Protein AF-A0A0F9QT23-F1 (afdb_monomer_lite)

Sequence (119 aa):
MKKSKPLTHAQMIERLRVRYSAPEWVTLTEVQPECGYMNKPRRTDMLAISTFPSRGLRMAGFELKSSRADVLKELREPEKALAMQRFCHLWYLVIGRSDLCGLDELPANWGLIVPHGTG

Structure (mmCIF, N/CA/C/O backbone):
data_AF-A0A0F9QT23-F1
#
_entry.id   AF-A0A0F9QT23-F1
#
loop_
_atom_site.group_PDB
_atom_site.id
_atom_site.type_symbol
_atom_site.label_atom_id
_atom_site.label_alt_id
_atom_site.label_comp_id
_atom_site.label_asym_id
_atom_site.label_entity_id
_atom_site.label_seq_id
_atom_site.pdbx_PDB_ins_code
_atom_site.Cartn_x
_atom_site.Cartn_y
_atom_site.Cartn_z
_atom_site.occupancy
_atom_site.B_iso_or_equiv
_atom_site.auth_seq_id
_atom_site.auth_comp_id
_atom_site.auth_asym_id
_atom_site.auth_atom_id
_atom_site.pdbx_PDB_model_num
ATOM 1 N N . MET A 1 1 ? -10.353 -4.407 -29.805 1.00 52.81 1 MET A N 1
ATOM 2 C CA . MET A 1 1 ? -10.733 -3.266 -28.935 1.00 52.81 1 MET A CA 1
ATOM 3 C C . MET A 1 1 ? -9.475 -2.708 -28.280 1.00 52.81 1 MET A C 1
ATOM 5 O O . MET A 1 1 ? -8.644 -3.501 -27.853 1.00 52.81 1 MET A O 1
ATOM 9 N N . LYS A 1 2 ? -9.286 -1.381 -28.230 1.00 59.16 2 LYS A N 1
ATOM 10 C CA . LYS A 1 2 ? -8.157 -0.787 -27.489 1.00 59.16 2 LYS A CA 1
ATOM 11 C C . LYS A 1 2 ? -8.367 -1.046 -25.993 1.00 59.16 2 LYS A C 1
ATOM 13 O O . LYS A 1 2 ? -9.452 -0.780 -25.484 1.00 59.16 2 LYS A O 1
ATOM 18 N N . LYS A 1 3 ? -7.356 -1.586 -25.306 1.00 73.38 3 LYS A N 1
ATOM 19 C CA . LYS A 1 3 ? -7.402 -1.784 -23.849 1.00 73.38 3 LYS A CA 1
ATOM 20 C C . LYS A 1 3 ? -7.583 -0.426 -23.158 1.00 73.38 3 LYS A C 1
ATOM 22 O O . LYS A 1 3 ? -6.949 0.548 -23.568 1.00 73.38 3 LYS A O 1
ATOM 27 N N . SER A 1 4 ? -8.422 -0.361 -22.123 1.00 84.19 4 SER A N 1
ATOM 28 C CA . SER A 1 4 ? -8.590 0.851 -21.310 1.00 84.19 4 SER A CA 1
ATOM 29 C C . SER A 1 4 ? -7.264 1.246 -20.653 1.00 84.19 4 SER A C 1
ATOM 31 O O . SER A 1 4 ? -6.396 0.402 -20.417 1.00 84.19 4 SER A O 1
ATOM 33 N N . LYS A 1 5 ? -7.068 2.540 -20.387 1.00 92.25 5 LYS A N 1
ATOM 34 C CA . LYS A 1 5 ? -5.864 3.025 -19.701 1.00 92.25 5 LYS A CA 1
ATOM 35 C C . LYS A 1 5 ? -5.815 2.444 -18.275 1.00 92.25 5 LYS A C 1
ATOM 37 O O . LYS A 1 5 ? -6.865 2.412 -17.634 1.00 92.25 5 LYS A O 1
ATOM 42 N N . PRO A 1 6 ? -4.647 1.994 -17.776 1.00 95.44 6 PRO A N 1
ATOM 43 C CA . PRO A 1 6 ? -4.512 1.614 -16.375 1.00 95.44 6 PRO A CA 1
ATOM 44 C C . PRO A 1 6 ? -4.848 2.777 -15.444 1.00 95.44 6 PRO A C 1
ATOM 46 O O . PRO A 1 6 ? -4.622 3.941 -15.789 1.00 95.44 6 PRO A O 1
ATOM 49 N N . LEU A 1 7 ? -5.359 2.451 -14.261 1.00 97.12 7 LEU A N 1
ATOM 50 C CA . LEU A 1 7 ? -5.595 3.433 -13.208 1.00 97.12 7 LEU A CA 1
ATOM 51 C C . LEU A 1 7 ? -4.295 4.103 -12.771 1.00 97.12 7 LEU A C 1
ATOM 53 O O . LEU A 1 7 ? -3.235 3.474 -12.716 1.00 97.12 7 LEU A O 1
ATOM 57 N N . THR A 1 8 ? -4.400 5.377 -12.410 1.00 97.12 8 THR A N 1
ATOM 58 C CA . THR A 1 8 ? -3.320 6.097 -11.732 1.00 97.12 8 THR A CA 1
ATOM 59 C C . THR A 1 8 ? -3.217 5.668 -10.266 1.00 97.12 8 THR A C 1
ATOM 61 O O . THR A 1 8 ? -4.140 5.064 -9.718 1.00 97.12 8 THR A O 1
ATOM 64 N N . HIS A 1 9 ? -2.111 6.018 -9.598 1.00 97.31 9 HIS A N 1
ATOM 65 C CA . HIS A 1 9 ? -1.955 5.758 -8.159 1.00 97.31 9 HIS A CA 1
ATOM 66 C C . HIS A 1 9 ? -3.073 6.422 -7.349 1.00 97.31 9 HIS A C 1
ATOM 68 O O . HIS A 1 9 ? -3.687 5.764 -6.518 1.00 97.31 9 HIS A O 1
ATOM 74 N N . ALA A 1 10 ? -3.412 7.678 -7.660 1.00 97.50 10 ALA A N 1
ATOM 75 C CA . ALA A 1 10 ? -4.508 8.390 -7.003 1.00 97.50 10 ALA A CA 1
ATOM 76 C C . ALA A 1 10 ? -5.847 7.641 -7.128 1.00 97.50 10 ALA A C 1
ATOM 78 O O . ALA A 1 10 ? -6.512 7.408 -6.125 1.00 97.50 10 ALA A O 1
ATOM 79 N N . GLN A 1 11 ? -6.192 7.167 -8.331 1.00 97.81 11 GLN A N 1
ATOM 80 C CA . GLN A 1 11 ? -7.430 6.411 -8.559 1.00 97.81 11 GLN A CA 1
ATOM 81 C C . GLN A 1 11 ? -7.442 5.061 -7.830 1.00 97.81 11 GLN A C 1
ATOM 83 O O . GLN A 1 11 ? -8.486 4.629 -7.345 1.00 97.81 11 GLN A O 1
ATOM 88 N N . MET A 1 12 ? -6.298 4.373 -7.753 1.00 98.44 12 MET A N 1
ATOM 89 C CA . MET A 1 12 ? -6.185 3.136 -6.976 1.00 98.44 12 MET A CA 1
ATOM 90 C C . MET A 1 12 ? -6.354 3.406 -5.477 1.00 98.44 12 MET A C 1
ATOM 92 O O . MET A 1 12 ? -7.115 2.694 -4.829 1.00 98.44 12 MET A O 1
ATOM 96 N N . ILE A 1 13 ? -5.721 4.456 -4.941 1.00 98.44 13 ILE A N 1
ATOM 97 C CA . ILE A 1 13 ? -5.866 4.867 -3.535 1.00 98.44 13 ILE A CA 1
ATOM 98 C C . ILE A 1 13 ? -7.324 5.215 -3.213 1.00 98.44 13 ILE A C 1
ATOM 100 O O . ILE A 1 13 ? -7.843 4.768 -2.194 1.00 98.44 13 ILE A O 1
ATOM 104 N N . GLU A 1 14 ? -8.006 5.979 -4.069 1.00 98.12 14 GLU A N 1
ATOM 105 C CA . GLU A 1 14 ? -9.419 6.338 -3.881 1.00 98.12 14 GLU A CA 1
ATOM 106 C C . GLU A 1 14 ? -10.315 5.099 -3.776 1.00 98.12 14 GLU A C 1
ATOM 108 O O . GLU A 1 14 ? -11.122 4.996 -2.853 1.00 98.12 14 GLU A O 1
ATOM 113 N N . ARG A 1 15 ? -10.128 4.121 -4.666 1.00 98.25 15 ARG A N 1
ATOM 114 C CA . ARG A 1 15 ? -10.899 2.868 -4.649 1.00 98.25 15 ARG A CA 1
ATOM 115 C C . ARG A 1 15 ? -10.577 2.005 -3.433 1.00 98.25 15 ARG A C 1
ATOM 117 O O . ARG A 1 15 ? -11.483 1.518 -2.759 1.00 98.25 15 ARG A O 1
ATOM 124 N N . LEU A 1 16 ? -9.297 1.894 -3.074 1.00 98.44 16 LEU A N 1
ATOM 125 C CA . LEU A 1 16 ? -8.890 1.210 -1.847 1.00 98.44 16 LEU A CA 1
ATOM 126 C C . LEU A 1 16 ? -9.517 1.863 -0.610 1.00 98.44 16 LEU A C 1
ATOM 128 O O . LEU A 1 16 ? -9.966 1.149 0.277 1.00 98.44 16 LEU A O 1
ATOM 132 N N . ARG A 1 17 ? -9.622 3.194 -0.549 1.00 98.12 17 ARG A N 1
ATOM 133 C CA . ARG A 1 17 ? -10.278 3.896 0.570 1.00 98.12 17 ARG A CA 1
ATOM 134 C C . ARG A 1 17 ? -11.771 3.608 0.676 1.00 98.12 17 ARG A C 1
ATOM 136 O O . ARG A 1 17 ? -12.295 3.608 1.785 1.00 98.12 17 ARG A O 1
ATOM 143 N N . VAL A 1 18 ? -12.452 3.323 -0.433 1.00 97.94 18 VAL A N 1
ATOM 144 C CA . VAL A 1 18 ? -13.844 2.850 -0.393 1.00 97.94 18 VAL A CA 1
ATOM 145 C C . VAL A 1 18 ? -13.908 1.467 0.259 1.00 97.94 18 VAL A C 1
ATOM 147 O O . VAL A 1 18 ? -14.720 1.242 1.161 1.00 97.94 18 VAL A O 1
ATOM 150 N N . ARG A 1 19 ? -13.008 0.556 -0.134 1.00 97.00 19 ARG A N 1
ATOM 151 C CA . ARG A 1 19 ? -12.954 -0.817 0.393 1.00 97.00 19 ARG A CA 1
ATOM 152 C C . ARG A 1 19 ? -12.473 -0.913 1.847 1.00 97.00 19 ARG A C 1
ATOM 154 O O . ARG A 1 19 ? -12.957 -1.779 2.580 1.00 97.00 19 ARG A O 1
ATOM 161 N N . TYR A 1 20 ? -11.518 -0.073 2.233 1.00 97.69 20 TYR A N 1
ATOM 162 C CA . TYR A 1 20 ? -10.899 0.020 3.558 1.00 97.69 20 TYR A CA 1
ATOM 163 C C . TYR A 1 20 ? -11.326 1.331 4.227 1.00 97.69 20 TYR A C 1
ATOM 165 O O . TYR A 1 20 ? -10.511 2.220 4.468 1.00 97.69 20 TYR A O 1
ATOM 173 N N . SER A 1 21 ? -12.625 1.461 4.488 1.00 97.62 21 SER A N 1
ATOM 174 C CA . SER A 1 21 ? -13.251 2.685 4.988 1.00 97.62 21 SER A CA 1
ATOM 175 C C . SER A 1 21 ? -13.491 2.671 6.501 1.00 97.62 21 SER A C 1
ATOM 177 O O . SER A 1 21 ? -13.560 1.626 7.157 1.00 97.62 21 SER A O 1
ATOM 179 N N . ALA A 1 22 ? -13.636 3.872 7.059 1.00 97.00 22 ALA A N 1
ATOM 180 C CA . ALA A 1 22 ? -14.065 4.072 8.436 1.00 97.00 22 ALA A CA 1
ATOM 181 C C . ALA A 1 22 ? -15.513 3.567 8.650 1.00 97.00 22 ALA A C 1
ATOM 183 O O . ALA A 1 22 ? -16.315 3.596 7.716 1.00 97.00 22 ALA A O 1
ATOM 184 N N . PRO A 1 23 ? -15.879 3.141 9.875 1.00 96.75 23 PRO A N 1
ATOM 185 C CA . PRO A 1 23 ? -15.057 3.151 11.089 1.00 96.75 23 PRO A CA 1
ATOM 186 C C . PRO A 1 23 ? -14.110 1.953 11.209 1.00 96.75 23 PRO A C 1
ATOM 188 O O . PRO A 1 23 ? -13.248 1.963 12.080 1.00 96.75 23 PRO A O 1
ATOM 191 N N . GLU A 1 24 ? -14.270 0.929 10.369 1.00 97.69 24 GLU A N 1
ATOM 192 C CA . GLU A 1 24 ? -13.560 -0.347 10.504 1.00 97.69 24 GLU A CA 1
ATOM 193 C C . GLU A 1 24 ? -12.061 -0.227 10.207 1.00 97.69 24 GLU A C 1
ATOM 195 O O . GLU A 1 24 ? -11.257 -0.920 10.828 1.00 97.69 24 GLU A O 1
ATOM 200 N N . TRP A 1 25 ? -11.683 0.664 9.291 1.00 98.44 25 TRP A N 1
ATOM 201 C CA . TRP A 1 25 ? -10.304 0.847 8.857 1.00 98.44 25 TRP A CA 1
ATOM 202 C C . TRP A 1 25 ? -9.869 2.309 8.948 1.00 98.44 25 TRP A C 1
ATOM 204 O O . TRP A 1 25 ? -10.623 3.228 8.630 1.00 98.44 25 TRP A O 1
ATOM 214 N N . VAL A 1 26 ? -8.610 2.510 9.330 1.00 98.31 26 VAL A N 1
ATOM 215 C CA . VAL A 1 26 ? -7.873 3.767 9.167 1.00 98.31 26 VAL A CA 1
ATOM 216 C C . VAL A 1 26 ? -6.853 3.570 8.058 1.00 98.31 26 VAL A C 1
ATOM 218 O O . VAL A 1 26 ? -6.106 2.593 8.071 1.00 98.31 26 VAL A O 1
ATOM 221 N N . THR A 1 27 ? -6.800 4.501 7.108 1.00 98.50 27 THR A N 1
ATOM 222 C CA . THR A 1 27 ? -5.855 4.432 5.988 1.00 98.50 27 THR A CA 1
ATOM 223 C C . THR A 1 27 ? -4.829 5.548 6.045 1.00 98.50 27 THR A C 1
ATOM 225 O O . THR A 1 27 ? -5.189 6.701 6.276 1.00 98.50 27 THR A O 1
ATOM 228 N N . LEU A 1 28 ? -3.577 5.220 5.747 1.00 98.12 28 LEU A N 1
ATOM 229 C CA . LEU A 1 28 ? -2.453 6.153 5.665 1.00 98.12 28 LEU A CA 1
ATOM 230 C C . LEU A 1 28 ? -1.768 5.981 4.308 1.00 98.12 28 LEU A C 1
ATOM 232 O O . LEU A 1 28 ? -1.782 4.882 3.761 1.00 98.12 28 LEU A O 1
ATOM 236 N N . THR A 1 29 ? -1.167 7.038 3.767 1.00 98.12 29 THR A N 1
ATOM 237 C CA . THR A 1 29 ? -0.443 6.999 2.485 1.00 98.12 29 THR A CA 1
ATOM 238 C C . THR A 1 29 ? 1.000 7.454 2.655 1.00 98.12 29 THR A C 1
ATOM 240 O O . THR A 1 29 ? 1.286 8.251 3.547 1.00 98.12 29 THR A O 1
ATOM 243 N N . GLU A 1 30 ? 1.891 6.968 1.790 1.00 96.00 30 GLU A N 1
ATOM 244 C CA . GLU A 1 30 ? 3.318 7.336 1.752 1.00 96.00 30 GLU A CA 1
ATOM 245 C C . GLU A 1 30 ? 4.074 7.100 3.076 1.00 96.00 30 GLU A C 1
ATOM 247 O O . GLU A 1 30 ? 4.915 7.910 3.495 1.00 96.00 30 GLU A O 1
ATOM 252 N N . VAL A 1 31 ? 3.775 5.978 3.738 1.00 96.19 31 VAL A N 1
ATOM 253 C CA . VAL A 1 31 ? 4.254 5.655 5.091 1.00 96.19 31 VAL A CA 1
ATOM 254 C C . VAL A 1 31 ? 5.665 5.074 5.050 1.00 96.19 31 VAL A C 1
ATOM 256 O O . VAL A 1 31 ? 5.941 4.154 4.284 1.00 96.19 31 VAL A O 1
ATOM 259 N N . GLN A 1 32 ? 6.554 5.591 5.900 1.00 95.62 32 GLN A N 1
ATOM 260 C CA . GLN A 1 32 ? 7.921 5.087 6.056 1.00 95.62 32 GLN A CA 1
ATOM 261 C C . GLN A 1 32 ? 7.978 3.980 7.121 1.00 95.62 32 GLN A C 1
ATOM 263 O O . GLN A 1 32 ? 7.263 4.079 8.120 1.00 95.62 32 GLN A O 1
ATOM 268 N N . PRO A 1 33 ? 8.813 2.938 6.942 1.00 94.19 33 PRO A N 1
ATOM 269 C CA . PRO A 1 33 ? 8.971 1.881 7.940 1.00 94.19 33 PRO A CA 1
ATOM 270 C C . PRO A 1 33 ? 9.888 2.279 9.107 1.00 94.19 33 PRO A C 1
ATOM 272 O O . PRO A 1 33 ? 9.921 1.581 10.121 1.00 94.19 33 PRO A O 1
ATOM 275 N N . GLU A 1 34 ? 10.639 3.374 8.973 1.00 92.38 34 GLU A N 1
ATOM 276 C CA . GLU A 1 34 ? 11.503 3.930 10.012 1.00 92.38 34 GLU A CA 1
ATOM 277 C C . GLU A 1 34 ? 11.014 5.301 10.503 1.00 92.38 34 GLU A C 1
ATOM 279 O O . GLU A 1 34 ? 10.361 6.056 9.782 1.00 92.38 34 GLU A O 1
ATOM 284 N N . CYS A 1 35 ? 11.386 5.638 11.739 1.00 91.12 35 CYS A N 1
ATOM 285 C CA . CYS A 1 35 ? 11.211 6.974 12.303 1.00 91.12 35 CYS A CA 1
ATOM 286 C C . CYS A 1 35 ? 12.476 7.825 12.093 1.00 91.12 35 CYS A C 1
ATOM 288 O O . CYS A 1 35 ? 13.589 7.300 12.102 1.00 91.12 35 CYS A O 1
ATOM 290 N N . GLY A 1 36 ? 12.312 9.149 12.013 1.00 90.88 36 GLY A N 1
ATOM 291 C CA . GLY A 1 36 ? 13.417 10.110 11.905 1.00 90.88 36 GLY A CA 1
ATOM 292 C C . GLY A 1 36 ? 13.727 10.558 10.472 1.00 90.88 36 GLY A C 1
ATOM 293 O O . GLY A 1 36 ? 13.126 10.091 9.508 1.00 90.88 36 GLY A O 1
ATOM 294 N N . TYR A 1 37 ? 14.642 11.524 10.331 1.00 91.31 37 TYR A N 1
ATOM 295 C CA . TYR A 1 37 ? 15.069 12.005 9.016 1.00 91.31 37 TYR A CA 1
ATOM 296 C C . TYR A 1 37 ? 16.003 10.997 8.348 1.00 91.31 37 TYR A C 1
ATOM 298 O O . TYR A 1 37 ? 16.991 10.569 8.939 1.00 91.31 37 TYR A O 1
ATOM 306 N N . MET A 1 38 ? 15.728 10.700 7.081 1.00 87.38 38 MET A N 1
ATOM 307 C CA . MET A 1 38 ? 16.556 9.849 6.238 1.00 87.38 38 MET A CA 1
ATOM 308 C C . MET A 1 38 ? 16.694 10.482 4.855 1.00 87.38 38 MET A C 1
ATOM 310 O O . MET A 1 38 ? 15.734 11.025 4.306 1.00 87.38 38 MET A O 1
ATOM 314 N N . ASN A 1 39 ? 17.881 10.380 4.257 1.00 86.56 39 ASN A N 1
ATOM 315 C CA . ASN A 1 39 ? 18.072 10.758 2.861 1.00 86.56 39 ASN A CA 1
ATOM 316 C C . ASN A 1 39 ? 17.480 9.658 1.961 1.00 86.56 39 ASN A C 1
ATOM 318 O O . ASN A 1 39 ? 17.985 8.537 1.961 1.00 86.56 39 ASN A O 1
ATOM 322 N N . LYS A 1 40 ? 16.423 9.984 1.203 1.00 87.56 40 LYS A N 1
ATOM 323 C CA . LYS A 1 40 ? 15.659 9.062 0.330 1.00 87.56 40 LYS A CA 1
ATOM 324 C C . LYS A 1 40 ? 15.056 7.854 1.080 1.00 87.56 40 LYS A C 1
ATOM 326 O O . LYS A 1 40 ? 15.446 6.714 0.815 1.00 87.56 40 LYS A O 1
ATOM 331 N N . PRO A 1 41 ? 14.102 8.075 2.003 1.00 89.62 41 PRO A N 1
ATOM 332 C CA . PRO A 1 41 ? 13.473 6.984 2.738 1.00 89.62 41 PRO A CA 1
ATOM 333 C C . PRO A 1 41 ? 12.623 6.106 1.820 1.00 89.62 41 PRO A C 1
ATOM 335 O O . PRO A 1 41 ? 12.036 6.586 0.845 1.00 89.62 41 PRO A O 1
ATOM 338 N N . ARG A 1 42 ? 12.511 4.824 2.175 1.00 89.81 42 ARG A N 1
ATOM 339 C CA . ARG A 1 42 ? 11.519 3.933 1.568 1.00 89.81 42 ARG A CA 1
ATOM 340 C C . ARG A 1 42 ? 10.139 4.301 2.084 1.00 89.81 42 ARG A C 1
ATOM 342 O O . ARG A 1 42 ? 9.984 4.678 3.242 1.00 89.81 42 ARG A O 1
ATOM 349 N N . ARG A 1 43 ? 9.143 4.188 1.215 1.00 94.56 43 ARG A N 1
ATOM 350 C CA . ARG A 1 43 ? 7.747 4.461 1.540 1.00 94.56 43 ARG A CA 1
ATOM 351 C C . ARG A 1 43 ? 6.887 3.381 0.927 1.00 94.56 43 ARG A C 1
ATOM 353 O O . ARG A 1 43 ? 7.164 2.950 -0.185 1.00 94.56 43 ARG A O 1
ATOM 360 N N . THR A 1 44 ? 5.861 2.985 1.656 1.00 95.81 44 THR A N 1
ATOM 361 C CA . THR A 1 44 ? 4.766 2.178 1.129 1.00 95.81 44 THR A CA 1
ATOM 362 C C . THR A 1 44 ? 3.649 3.109 0.701 1.00 95.81 44 THR A C 1
ATOM 364 O O . THR A 1 44 ? 3.340 4.073 1.410 1.00 95.81 44 THR A O 1
ATOM 367 N N . ASP A 1 45 ? 3.050 2.829 -0.454 1.00 97.75 45 ASP A N 1
ATOM 368 C CA . ASP A 1 45 ? 2.043 3.705 -1.051 1.00 97.75 45 ASP A CA 1
ATOM 369 C C . ASP A 1 45 ? 0.834 3.893 -0.130 1.00 97.75 45 ASP A C 1
ATOM 371 O O . ASP A 1 45 ? 0.371 5.021 0.060 1.00 97.75 45 ASP A O 1
ATOM 375 N N . MET A 1 46 ? 0.349 2.808 0.486 1.00 98.50 46 MET A N 1
ATOM 376 C CA . MET A 1 46 ? -0.774 2.862 1.420 1.00 98.50 46 MET A CA 1
ATOM 377 C C . MET A 1 46 ? -0.706 1.769 2.495 1.00 98.50 46 MET A C 1
ATOM 379 O O . MET A 1 46 ? -0.281 0.643 2.241 1.00 98.50 46 MET A O 1
ATOM 383 N N . LEU A 1 47 ? -1.187 2.096 3.694 1.00 98.50 47 LEU A N 1
ATOM 384 C CA . LEU A 1 47 ? -1.516 1.147 4.756 1.00 98.50 47 LEU A CA 1
ATOM 385 C C . LEU A 1 47 ? -3.008 1.243 5.085 1.00 98.50 47 LEU A C 1
ATOM 387 O O . LEU A 1 47 ? -3.579 2.334 5.059 1.00 98.50 47 LEU A O 1
ATOM 391 N N . ALA A 1 48 ? -3.615 0.120 5.460 1.00 98.44 48 ALA A N 1
ATOM 392 C CA . ALA A 1 48 ? -4.923 0.067 6.105 1.00 98.44 48 ALA A CA 1
ATOM 393 C C . ALA A 1 48 ? -4.811 -0.684 7.435 1.00 98.44 48 ALA A C 1
ATOM 395 O O . ALA A 1 48 ? -4.306 -1.806 7.479 1.00 98.44 48 ALA A O 1
ATOM 396 N N . ILE A 1 49 ? -5.289 -0.070 8.515 1.00 98.19 49 ILE A N 1
ATOM 397 C CA . ILE A 1 49 ? -5.209 -0.586 9.883 1.00 98.19 49 ILE A CA 1
ATOM 398 C C . ILE A 1 49 ? -6.631 -0.768 10.412 1.00 98.19 49 ILE A C 1
ATOM 400 O O . ILE A 1 49 ? -7.398 0.192 10.478 1.00 98.19 49 ILE A O 1
ATOM 404 N N . SER A 1 50 ? -6.989 -2.000 10.767 1.00 97.88 50 SER A N 1
ATOM 405 C CA . SER A 1 50 ? -8.292 -2.332 11.343 1.00 97.88 50 SER A CA 1
ATOM 406 C C . SER A 1 50 ? -8.394 -1.785 12.763 1.00 97.88 50 SER A C 1
ATOM 408 O O . SER A 1 50 ? -7.493 -1.977 13.576 1.00 97.88 50 SER A O 1
ATOM 410 N N . THR A 1 51 ? -9.529 -1.180 13.093 1.00 97.88 51 THR A N 1
ATOM 411 C CA . THR A 1 51 ? -9.768 -0.524 14.388 1.00 97.88 51 THR A CA 1
ATOM 412 C C . THR A 1 51 ? -10.516 -1.406 15.384 1.00 97.88 51 THR A C 1
ATOM 414 O O . THR A 1 51 ? -10.544 -1.100 16.573 1.00 97.88 51 THR A O 1
ATOM 417 N N . PHE A 1 52 ? -11.136 -2.500 14.930 1.00 97.12 52 PHE A N 1
ATOM 418 C CA . PHE A 1 52 ? -11.982 -3.340 15.780 1.00 97.12 52 PHE A CA 1
ATOM 419 C C . PHE A 1 52 ? -11.173 -4.483 16.412 1.00 97.12 52 PHE A C 1
ATOM 421 O O . PHE A 1 52 ? -10.703 -5.363 15.680 1.00 97.12 52 PHE A O 1
ATOM 428 N N . PRO A 1 53 ? -11.047 -4.544 17.756 1.00 95.25 53 PRO A N 1
ATOM 429 C CA . PRO A 1 53 ? -10.284 -5.598 18.428 1.00 95.25 53 PRO A CA 1
ATOM 430 C C . PRO A 1 53 ? -10.797 -7.006 18.119 1.00 95.25 53 PRO A C 1
ATOM 432 O O . PRO A 1 53 ? -10.008 -7.921 17.900 1.00 95.25 53 PRO A O 1
ATOM 435 N N . SER A 1 54 ? -12.117 -7.167 17.995 1.00 96.00 54 SER A N 1
ATOM 436 C CA . SER A 1 54 ? -12.755 -8.444 17.647 1.00 96.00 54 SER A CA 1
ATOM 437 C C . SER A 1 54 ? -12.382 -8.969 16.255 1.00 96.00 54 SER A C 1
ATOM 439 O O . SER A 1 54 ? -12.571 -10.150 15.983 1.00 96.00 54 SER A O 1
ATOM 441 N N . ARG A 1 55 ? -11.831 -8.121 15.374 1.00 90.69 55 ARG A N 1
ATOM 442 C CA . ARG A 1 55 ? -11.338 -8.494 14.035 1.00 90.69 55 ARG A CA 1
ATOM 443 C C . ARG A 1 55 ? -9.813 -8.639 13.976 1.00 90.69 55 ARG A C 1
ATOM 445 O O . ARG A 1 55 ? -9.250 -8.833 12.899 1.00 90.69 55 ARG A O 1
ATOM 452 N N . GLY A 1 56 ? -9.147 -8.576 15.130 1.00 93.50 56 GLY A N 1
ATOM 453 C CA . GLY A 1 56 ? -7.728 -8.889 15.285 1.00 93.50 56 GLY A CA 1
ATOM 454 C C . GLY A 1 56 ? -6.761 -7.766 14.913 1.00 93.50 56 GLY A C 1
ATOM 455 O O . GLY A 1 56 ? -5.598 -8.067 14.686 1.00 93.50 56 GLY A O 1
ATOM 456 N N . LEU A 1 57 ? -7.220 -6.507 14.823 1.00 95.25 57 LEU A N 1
ATOM 457 C CA . LEU A 1 57 ? -6.370 -5.315 14.606 1.00 95.25 57 LEU A CA 1
ATOM 458 C C . LEU A 1 57 ? -5.358 -5.472 13.456 1.00 95.25 57 LEU A C 1
ATOM 460 O O . LEU A 1 57 ? -4.192 -5.087 13.547 1.00 95.25 57 LEU A O 1
ATOM 464 N N . ARG A 1 58 ? -5.814 -6.079 12.357 1.00 96.88 58 ARG A N 1
ATOM 465 C CA . ARG A 1 58 ? -4.967 -6.383 11.204 1.00 96.88 58 ARG A CA 1
ATOM 466 C C . ARG A 1 58 ? -4.456 -5.112 10.537 1.00 96.88 58 ARG A C 1
ATOM 468 O O . ARG A 1 58 ? -5.184 -4.134 10.396 1.00 96.88 58 ARG A O 1
ATOM 475 N N . MET A 1 59 ? -3.236 -5.195 10.025 1.00 98.00 59 MET A N 1
ATOM 476 C CA . MET A 1 59 ? -2.633 -4.185 9.163 1.00 98.00 59 MET A CA 1
ATOM 477 C C . MET A 1 59 ? -2.362 -4.783 7.784 1.00 98.00 59 MET A C 1
ATOM 479 O O . MET A 1 59 ? -1.735 -5.839 7.683 1.00 98.00 59 MET A O 1
ATOM 483 N N . ALA A 1 60 ? -2.835 -4.114 6.739 1.00 98.44 60 ALA A N 1
ATOM 484 C CA . ALA A 1 60 ? -2.579 -4.455 5.348 1.00 98.44 60 ALA A CA 1
ATOM 485 C C . ALA A 1 60 ? -1.713 -3.370 4.702 1.00 98.44 60 ALA A C 1
ATOM 487 O O . ALA A 1 60 ? -2.026 -2.185 4.826 1.00 98.44 60 ALA A O 1
ATOM 488 N N . GLY A 1 61 ? -0.643 -3.779 4.023 1.00 98.44 61 GLY A N 1
ATOM 489 C CA . GLY A 1 61 ? 0.183 -2.895 3.207 1.00 98.44 61 GLY A CA 1
ATOM 490 C C . GLY A 1 61 ? -0.098 -3.067 1.721 1.00 98.44 61 GLY A C 1
ATOM 491 O O . GLY A 1 61 ? -0.387 -4.175 1.263 1.00 98.44 61 GLY A O 1
ATOM 492 N N . PHE A 1 62 ? -0.028 -1.962 0.983 1.00 98.56 62 PHE A N 1
ATOM 493 C CA . PHE A 1 62 ? -0.322 -1.909 -0.444 1.00 98.56 62 PHE A CA 1
ATOM 494 C C . PHE A 1 62 ? 0.809 -1.204 -1.183 1.00 98.56 62 PHE A C 1
ATOM 496 O O . PHE A 1 62 ? 1.143 -0.062 -0.864 1.00 98.56 62 PHE A O 1
ATOM 503 N N . GLU A 1 63 ? 1.336 -1.879 -2.198 1.00 98.00 63 GLU A N 1
ATOM 504 C CA . GLU A 1 63 ? 2.286 -1.331 -3.160 1.00 98.00 63 GLU A CA 1
ATOM 505 C C . GLU A 1 63 ? 1.579 -1.209 -4.518 1.00 98.00 63 GLU A C 1
ATOM 507 O O . GLU A 1 63 ? 1.027 -2.183 -5.032 1.00 98.00 63 GLU A O 1
ATOM 512 N N . LEU A 1 64 ? 1.533 -0.011 -5.094 1.00 98.19 64 LEU A N 1
ATOM 513 C CA . LEU A 1 64 ? 0.710 0.330 -6.253 1.00 98.19 64 LEU A CA 1
ATOM 514 C C . LEU A 1 64 ? 1.575 0.448 -7.508 1.00 98.19 64 LEU A C 1
ATOM 516 O O . LEU A 1 64 ? 2.581 1.150 -7.519 1.00 98.19 64 LEU A O 1
ATOM 520 N N . LYS A 1 65 ? 1.158 -0.193 -8.607 1.00 97.44 65 LYS A N 1
ATOM 521 C CA . LYS A 1 65 ? 1.849 -0.108 -9.903 1.00 97.44 65 LYS A CA 1
ATOM 522 C C . LYS A 1 65 ? 0.853 0.109 -11.042 1.00 97.44 65 LYS A C 1
ATOM 524 O O . LYS A 1 65 ? -0.087 -0.658 -11.253 1.00 97.44 65 LYS A O 1
ATOM 529 N N . SER A 1 66 ? 1.071 1.165 -11.823 1.00 97.06 66 SER A N 1
ATOM 530 C CA . SER A 1 66 ? 0.217 1.516 -12.972 1.00 97.06 66 SER A CA 1
ATOM 531 C C . SER A 1 66 ? 0.734 0.984 -14.314 1.00 97.06 66 SER A C 1
ATOM 533 O O . SER A 1 66 ? 0.050 1.102 -15.334 1.00 97.06 66 SER A O 1
ATOM 535 N N . SER A 1 67 ? 1.920 0.365 -14.335 1.00 96.94 67 SER A N 1
ATOM 536 C CA . SER A 1 67 ? 2.531 -0.179 -15.547 1.00 96.94 67 SER A CA 1
ATOM 537 C C . SER A 1 67 ? 3.196 -1.536 -15.316 1.00 96.94 67 SER A C 1
ATOM 539 O O . SER A 1 67 ? 3.651 -1.854 -14.218 1.00 96.94 67 SER A O 1
ATOM 541 N N . ARG A 1 68 ? 3.308 -2.331 -16.388 1.00 96.69 68 ARG A N 1
ATOM 542 C CA . ARG A 1 68 ? 4.004 -3.626 -16.369 1.00 96.69 68 ARG A CA 1
ATOM 543 C C . ARG A 1 68 ? 5.494 -3.470 -16.060 1.00 96.69 68 ARG A C 1
ATOM 545 O O . ARG A 1 68 ? 6.070 -4.324 -15.400 1.00 96.69 68 ARG A O 1
ATOM 552 N N . ALA A 1 69 ? 6.119 -2.393 -16.534 1.00 97.12 69 ALA A N 1
ATOM 553 C CA . ALA A 1 69 ? 7.531 -2.133 -16.276 1.00 97.12 69 ALA A CA 1
ATOM 554 C C . ALA A 1 69 ? 7.793 -1.908 -14.780 1.00 97.12 69 ALA A C 1
ATOM 556 O O . ALA A 1 69 ? 8.760 -2.450 -14.249 1.00 97.12 69 ALA A O 1
ATOM 557 N N . ASP A 1 70 ? 6.903 -1.182 -14.095 1.00 95.31 70 ASP A N 1
ATOM 558 C CA . ASP A 1 70 ? 7.024 -0.952 -12.654 1.00 95.31 70 ASP A CA 1
ATOM 559 C C . ASP A 1 70 ? 6.782 -2.240 -11.856 1.00 95.31 70 ASP A C 1
ATOM 561 O O . ASP A 1 70 ? 7.521 -2.508 -10.913 1.00 95.31 70 ASP A O 1
ATOM 565 N N . VAL A 1 71 ? 5.816 -3.074 -12.272 1.00 96.94 71 VAL A N 1
ATOM 566 C CA . VAL A 1 71 ? 5.607 -4.419 -11.699 1.00 96.94 71 VAL A CA 1
ATOM 567 C C . VAL A 1 71 ? 6.882 -5.252 -11.813 1.00 96.94 71 VAL A C 1
ATOM 569 O O . VAL A 1 71 ? 7.379 -5.764 -10.818 1.00 96.94 71 VAL A O 1
ATOM 572 N N . LEU A 1 72 ? 7.451 -5.366 -13.016 1.00 96.88 72 LEU A N 1
ATOM 573 C CA . LEU A 1 72 ? 8.661 -6.163 -13.235 1.00 96.88 72 LEU A CA 1
ATOM 574 C C . LEU A 1 72 ? 9.861 -5.618 -12.457 1.00 96.88 72 LEU A C 1
ATOM 576 O O . LEU A 1 72 ? 10.708 -6.393 -12.026 1.00 96.88 72 LEU A O 1
ATOM 580 N N . LYS A 1 73 ? 9.955 -4.297 -12.285 1.00 95.25 73 LYS A N 1
ATOM 581 C CA . LYS A 1 73 ? 10.997 -3.677 -11.462 1.00 95.25 73 LYS A CA 1
ATOM 582 C C . LYS A 1 73 ? 10.842 -4.051 -9.989 1.00 95.25 73 LYS A C 1
ATOM 584 O O . LYS A 1 73 ? 11.847 -4.331 -9.348 1.00 95.25 73 LYS A O 1
ATOM 589 N N . GLU A 1 74 ? 9.614 -4.073 -9.483 1.00 93.44 74 GLU A N 1
ATOM 590 C CA . GLU A 1 74 ? 9.311 -4.488 -8.111 1.00 93.44 74 GLU A CA 1
ATOM 591 C C . GLU A 1 74 ? 9.654 -5.966 -7.886 1.00 93.44 74 GLU A C 1
ATOM 593 O O . GLU A 1 74 ? 10.376 -6.305 -6.954 1.00 93.44 74 GLU A O 1
ATOM 598 N N . LEU A 1 75 ? 9.221 -6.840 -8.800 1.00 95.44 75 LEU A N 1
ATOM 599 C CA . LEU A 1 75 ? 9.431 -8.289 -8.701 1.00 95.44 75 LEU A CA 1
ATOM 600 C C . LEU A 1 75 ? 10.890 -8.731 -8.882 1.00 95.44 75 LEU A C 1
ATOM 602 O O . LEU A 1 75 ? 11.214 -9.877 -8.583 1.00 95.44 75 LEU A O 1
ATOM 606 N N . ARG A 1 76 ? 11.782 -7.855 -9.362 1.00 96.38 76 ARG A N 1
ATOM 607 C CA . ARG A 1 76 ? 13.227 -8.142 -9.418 1.00 96.38 76 ARG A CA 1
ATOM 608 C C . ARG A 1 76 ? 13.895 -8.104 -8.049 1.00 96.38 76 ARG A C 1
ATOM 610 O O . ARG A 1 76 ? 14.909 -8.769 -7.879 1.00 96.38 76 ARG A O 1
ATOM 617 N N . GLU A 1 77 ? 13.366 -7.309 -7.126 1.00 93.81 77 GLU A N 1
ATOM 618 C CA . GLU A 1 77 ? 13.937 -7.098 -5.791 1.00 93.81 77 GLU A CA 1
ATOM 619 C C . GLU A 1 77 ? 12.812 -7.128 -4.731 1.00 93.81 77 GLU A C 1
ATOM 621 O O . GLU A 1 77 ? 12.597 -6.137 -4.019 1.00 93.81 77 GLU A O 1
ATOM 626 N N . PRO A 1 78 ? 12.043 -8.238 -4.637 1.00 93.06 78 PRO A N 1
ATOM 627 C CA . PRO A 1 78 ? 10.868 -8.339 -3.768 1.00 93.06 78 PRO A CA 1
ATOM 628 C C . PRO A 1 78 ? 11.219 -8.230 -2.278 1.00 93.06 78 PRO A C 1
ATOM 630 O O . PRO A 1 78 ? 10.378 -7.853 -1.462 1.00 93.06 78 PRO A O 1
ATOM 633 N N . GLU A 1 79 ? 12.471 -8.499 -1.903 1.00 93.62 79 GLU A N 1
ATOM 634 C CA . GLU A 1 79 ? 12.986 -8.328 -0.547 1.00 93.62 79 GLU A CA 1
ATOM 635 C C . GLU A 1 79 ? 12.927 -6.873 -0.065 1.00 93.62 79 GLU A C 1
ATOM 637 O O . GLU A 1 79 ? 12.883 -6.628 1.141 1.00 93.62 79 GLU A O 1
ATOM 642 N N . LYS A 1 80 ? 12.852 -5.890 -0.974 1.00 90.50 80 LYS A N 1
ATOM 643 C CA . LYS A 1 80 ? 12.654 -4.479 -0.604 1.00 90.50 80 LYS A CA 1
ATOM 644 C C . LYS A 1 80 ? 11.351 -4.258 0.152 1.00 90.50 80 LYS A C 1
ATOM 646 O O . LYS A 1 80 ? 11.322 -3.429 1.065 1.00 90.50 80 LYS A O 1
ATOM 651 N N . ALA A 1 81 ? 10.307 -5.014 -0.184 1.00 93.06 81 ALA A N 1
ATOM 652 C CA . ALA A 1 81 ? 9.020 -4.922 0.488 1.00 93.06 81 ALA A CA 1
ATOM 653 C C . ALA A 1 81 ? 9.098 -5.367 1.955 1.00 93.06 81 ALA A C 1
ATOM 655 O O . ALA A 1 81 ? 8.341 -4.848 2.775 1.00 93.06 81 ALA A O 1
ATOM 656 N N . LEU A 1 82 ? 10.049 -6.246 2.322 1.00 94.31 82 LEU A N 1
ATOM 657 C CA . LEU A 1 82 ? 10.220 -6.747 3.696 1.00 94.31 82 LEU A CA 1
ATOM 658 C C . LEU A 1 82 ? 10.392 -5.619 4.718 1.00 94.31 82 LEU A C 1
ATOM 660 O O . LEU A 1 82 ? 9.991 -5.775 5.873 1.00 94.31 82 LEU A O 1
ATOM 664 N N . ALA A 1 83 ? 10.932 -4.470 4.295 1.00 94.19 83 ALA A N 1
ATOM 665 C CA . ALA A 1 83 ? 11.078 -3.298 5.145 1.00 94.19 83 ALA A CA 1
ATOM 666 C C . ALA A 1 83 ? 9.737 -2.866 5.769 1.00 94.19 83 ALA A C 1
ATOM 668 O O . ALA A 1 83 ? 9.680 -2.675 6.979 1.00 94.19 83 ALA A O 1
ATOM 669 N N . MET A 1 84 ? 8.647 -2.778 5.004 1.00 96.12 84 MET A N 1
ATOM 670 C CA . MET A 1 84 ? 7.321 -2.484 5.571 1.00 96.12 84 MET A CA 1
ATOM 671 C C . MET A 1 84 ? 6.514 -3.754 5.861 1.00 96.12 84 MET A C 1
ATOM 673 O O . MET A 1 84 ? 5.833 -3.844 6.884 1.00 96.12 84 MET A O 1
ATOM 677 N N . GLN A 1 85 ? 6.609 -4.757 4.986 1.00 96.69 85 GLN A N 1
ATOM 678 C CA . GLN A 1 85 ? 5.819 -5.983 5.055 1.00 96.69 85 GLN A CA 1
ATOM 679 C C . GLN A 1 85 ? 5.961 -6.698 6.402 1.00 96.69 85 GLN A C 1
ATOM 681 O O . GLN A 1 85 ? 4.976 -7.248 6.880 1.00 96.69 85 GLN A O 1
ATOM 686 N N . ARG A 1 86 ? 7.130 -6.642 7.058 1.00 96.12 86 ARG A N 1
ATOM 687 C CA . ARG A 1 86 ? 7.354 -7.266 8.377 1.00 96.12 86 ARG A CA 1
ATOM 688 C C . ARG A 1 86 ? 6.401 -6.787 9.480 1.00 96.12 86 ARG A C 1
ATOM 690 O O . ARG A 1 86 ? 6.225 -7.485 10.471 1.00 96.12 86 ARG A O 1
ATOM 697 N N . PHE A 1 87 ? 5.821 -5.597 9.332 1.00 96.69 87 PHE A N 1
ATOM 698 C CA . PHE A 1 87 ? 4.833 -5.061 10.267 1.00 96.69 87 PHE A CA 1
ATOM 699 C C . PHE A 1 87 ? 3.397 -5.421 9.867 1.00 96.69 87 PHE A C 1
ATOM 701 O O . PHE A 1 87 ? 2.476 -5.322 10.674 1.00 96.69 87 PHE A O 1
ATOM 708 N N . CYS A 1 88 ? 3.187 -5.809 8.611 1.00 97.69 88 CYS A N 1
ATOM 709 C CA . CYS A 1 88 ? 1.873 -6.061 8.049 1.00 97.69 88 CYS A CA 1
ATOM 710 C C . CYS A 1 88 ? 1.459 -7.523 8.253 1.00 97.69 88 CYS A C 1
ATOM 712 O O . CYS A 1 88 ? 2.263 -8.444 8.170 1.00 97.69 88 CYS A O 1
ATOM 714 N N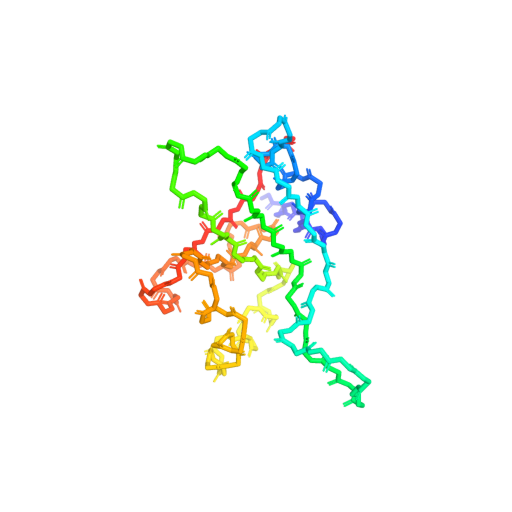 . HIS A 1 89 ? 0.162 -7.736 8.449 1.00 97.81 89 HIS A N 1
ATOM 715 C CA . HIS A 1 89 ? -0.443 -9.069 8.450 1.00 97.81 89 HIS A CA 1
ATOM 716 C C . HIS A 1 89 ? -0.734 -9.547 7.024 1.00 97.81 89 HIS A C 1
ATOM 718 O O . HIS A 1 89 ? -0.812 -10.743 6.764 1.00 97.81 89 HIS A O 1
ATOM 724 N N . LEU A 1 90 ? -0.956 -8.594 6.115 1.00 97.62 90 LEU A N 1
ATOM 725 C CA . LEU A 1 90 ? -1.280 -8.816 4.713 1.00 97.62 90 LEU A CA 1
ATOM 726 C C . LEU A 1 90 ? -0.471 -7.841 3.860 1.00 97.62 90 LEU A C 1
ATOM 728 O O . LEU A 1 90 ? -0.278 -6.688 4.250 1.00 97.62 90 LEU A O 1
ATOM 732 N N . TRP A 1 91 ? -0.040 -8.284 2.686 1.00 98.25 91 TRP A N 1
ATOM 733 C CA . TRP A 1 91 ? 0.701 -7.453 1.745 1.00 98.25 91 TRP A CA 1
ATOM 734 C C . TRP A 1 91 ? 0.170 -7.660 0.336 1.00 98.25 91 TRP A C 1
ATOM 736 O O . TRP A 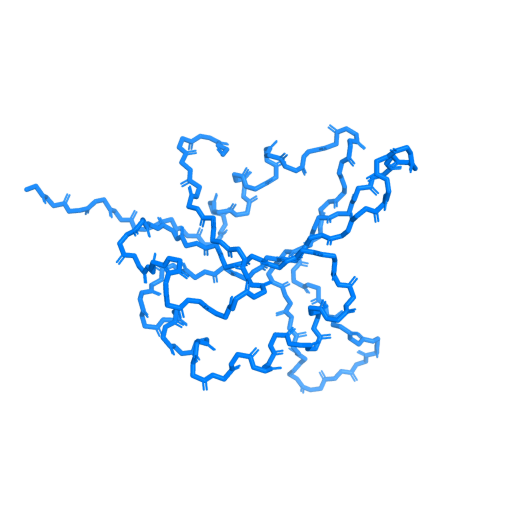1 91 ? 0.051 -8.800 -0.111 1.00 98.25 91 TRP A O 1
ATOM 746 N N . TYR A 1 92 ? -0.164 -6.570 -0.347 1.00 98.56 92 TYR A N 1
ATOM 747 C CA . TYR A 1 92 ? -0.793 -6.610 -1.659 1.00 98.56 92 TYR A CA 1
ATOM 748 C C . TYR A 1 92 ? -0.011 -5.793 -2.681 1.00 98.56 92 TYR A C 1
ATOM 750 O O . TYR A 1 92 ? 0.288 -4.622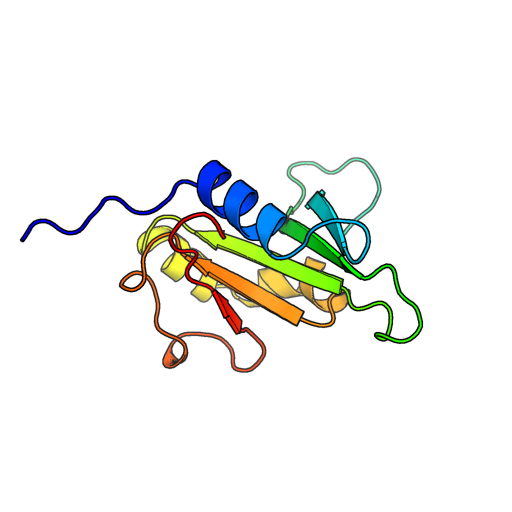 -2.449 1.00 98.56 92 TYR A O 1
ATOM 758 N N . LEU A 1 93 ? 0.217 -6.384 -3.853 1.00 98.31 93 LEU A N 1
ATOM 759 C CA . LEU A 1 93 ? 0.472 -5.614 -5.062 1.00 98.31 93 LEU A CA 1
ATOM 760 C C . LEU A 1 93 ? -0.876 -5.166 -5.634 1.00 98.31 93 LEU A C 1
ATOM 762 O O . LEU A 1 93 ? -1.771 -5.982 -5.864 1.00 98.31 93 LEU A O 1
ATOM 766 N N . VAL A 1 94 ? -1.030 -3.872 -5.878 1.00 98.56 94 VAL A N 1
ATOM 767 C CA . VAL A 1 94 ? -2.235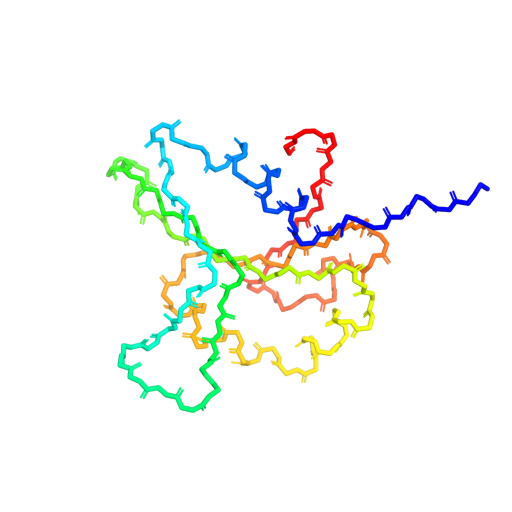 -3.290 -6.468 1.00 98.56 94 VAL A CA 1
ATOM 768 C C . VAL A 1 94 ? -1.898 -2.804 -7.868 1.00 98.56 94 VAL A C 1
ATOM 770 O O . VAL A 1 94 ? -1.034 -1.946 -8.043 1.00 98.56 94 VAL A O 1
ATOM 773 N N . ILE A 1 95 ? -2.576 -3.348 -8.877 1.00 98.38 95 ILE A N 1
ATOM 774 C CA . ILE A 1 95 ? -2.321 -3.005 -10.278 1.00 98.38 95 ILE A CA 1
ATOM 775 C C . ILE A 1 95 ? -3.498 -2.268 -10.906 1.00 98.38 95 ILE A C 1
ATOM 777 O O . ILE A 1 95 ? -4.664 -2.618 -10.725 1.00 98.38 95 ILE A O 1
ATOM 781 N N . GLY A 1 96 ? -3.184 -1.252 -11.709 1.00 97.31 96 GLY A N 1
ATOM 782 C CA . GLY A 1 96 ? -4.198 -0.399 -12.333 1.00 97.31 96 GLY A CA 1
ATOM 783 C C . GLY A 1 96 ? -4.988 -1.061 -13.468 1.00 97.31 96 GLY A C 1
ATOM 784 O O . GLY A 1 96 ? -5.907 -0.444 -14.007 1.00 97.31 96 GLY A O 1
ATOM 785 N N . ARG A 1 97 ? -4.618 -2.276 -13.886 1.00 96.00 97 ARG A N 1
ATOM 786 C CA . ARG A 1 97 ? -5.302 -3.061 -14.924 1.00 96.00 97 ARG A CA 1
ATOM 787 C C . ARG A 1 97 ? -4.915 -4.532 -14.796 1.00 96.00 97 ARG A C 1
ATOM 789 O O . ARG A 1 97 ? -3.768 -4.827 -14.485 1.00 96.00 97 ARG A O 1
ATOM 796 N N . SER A 1 98 ? -5.844 -5.441 -15.071 1.00 95.88 98 SER A N 1
ATOM 797 C CA . SER A 1 98 ? -5.679 -6.881 -14.813 1.00 95.88 98 SER A CA 1
ATOM 798 C C . SER A 1 98 ? -4.606 -7.583 -15.649 1.00 95.88 98 SER A C 1
ATOM 800 O O . SER A 1 98 ? -4.154 -8.651 -15.270 1.00 95.88 98 SER A O 1
ATOM 802 N N . ASP A 1 99 ? -4.178 -7.010 -16.772 1.00 95.19 99 ASP A N 1
ATOM 803 C CA . ASP A 1 99 ? -3.151 -7.590 -17.646 1.00 95.19 99 ASP A CA 1
ATOM 804 C C . ASP A 1 99 ? -1.717 -7.170 -17.274 1.00 95.19 99 ASP A C 1
ATOM 806 O O . ASP A 1 99 ? -0.786 -7.474 -18.018 1.00 95.19 99 ASP A O 1
ATOM 810 N N . LEU A 1 100 ? -1.527 -6.429 -16.174 1.00 96.81 100 LEU A N 1
ATOM 811 C CA . LEU A 1 100 ? -0.200 -5.979 -15.741 1.00 96.81 100 LEU A CA 1
ATOM 812 C C . LEU A 1 100 ? 0.544 -7.018 -14.896 1.00 96.81 100 LEU A C 1
ATOM 814 O O . LEU A 1 100 ? 1.770 -6.961 -14.852 1.00 96.81 100 LEU A O 1
ATOM 818 N N . CYS A 1 101 ? -0.154 -7.933 -14.223 1.00 97.06 101 CYS A N 1
ATOM 819 C CA . CYS A 1 101 ? 0.444 -8.998 -13.418 1.00 97.06 101 CYS A CA 1
ATOM 820 C C . CYS A 1 101 ? -0.582 -10.098 -13.125 1.00 97.06 101 CYS A C 1
ATOM 822 O O . CYS A 1 101 ? -1.745 -9.784 -12.869 1.00 97.06 101 CYS A O 1
ATOM 824 N N . GLY A 1 102 ? -0.148 -11.356 -13.145 1.00 96.38 102 GLY A N 1
ATOM 825 C CA . GLY A 1 102 ? -0.877 -12.508 -12.618 1.00 96.38 102 GLY A CA 1
ATOM 826 C C . GLY A 1 102 ? -0.436 -12.873 -11.198 1.00 96.38 102 GLY A C 1
ATOM 827 O O . GLY A 1 102 ? 0.643 -12.491 -10.751 1.00 96.38 102 GLY A O 1
ATOM 828 N N . LEU A 1 103 ? -1.284 -13.608 -10.472 1.00 95.44 103 LEU A N 1
ATOM 829 C CA . LEU A 1 103 ? -0.979 -14.067 -9.109 1.00 95.44 103 LEU A CA 1
ATOM 830 C C . LEU A 1 103 ? 0.179 -15.081 -9.082 1.00 95.44 103 LEU A C 1
ATOM 832 O O . LEU A 1 103 ? 0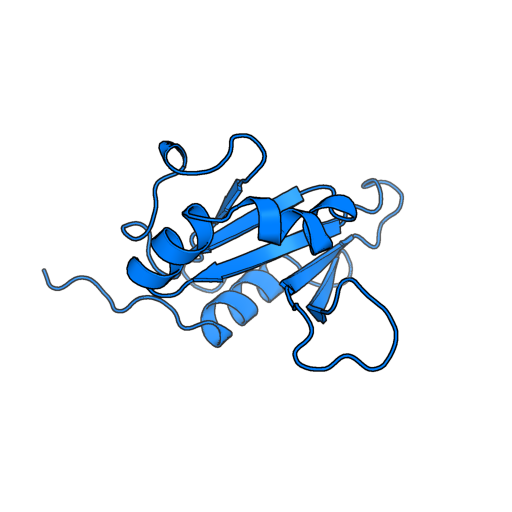.929 -15.129 -8.116 1.00 95.44 103 LEU A O 1
ATOM 836 N N . ASP A 1 104 ? 0.334 -15.858 -10.153 1.00 96.50 104 ASP A N 1
ATOM 837 C CA . ASP A 1 104 ? 1.399 -16.841 -10.378 1.00 96.50 104 ASP A CA 1
ATOM 838 C C . ASP A 1 104 ? 2.797 -16.219 -10.520 1.00 96.50 104 ASP A C 1
ATOM 840 O O . ASP A 1 104 ? 3.800 -16.913 -10.380 1.00 96.50 104 ASP A O 1
ATOM 844 N N . GLU A 1 105 ? 2.870 -14.910 -10.761 1.00 96.56 105 GLU A N 1
ATOM 845 C CA . GLU A 1 105 ? 4.125 -14.161 -10.853 1.00 96.56 105 GLU A CA 1
ATOM 846 C C . GLU A 1 105 ? 4.583 -13.587 -9.505 1.00 96.56 105 GLU A C 1
ATOM 848 O O . GLU A 1 105 ? 5.713 -13.108 -9.389 1.00 96.56 105 GLU A O 1
ATOM 853 N N . LEU A 1 106 ? 3.704 -13.576 -8.497 1.00 96.56 106 LEU A N 1
ATOM 854 C CA . LEU A 1 106 ? 3.976 -12.944 -7.211 1.00 96.56 106 LEU A CA 1
ATOM 855 C C . LEU A 1 106 ? 4.660 -13.903 -6.229 1.00 96.56 106 LEU A C 1
ATOM 857 O O . LEU A 1 106 ? 4.436 -15.115 -6.275 1.00 96.56 106 LEU A O 1
ATOM 861 N N . PRO A 1 107 ? 5.435 -13.372 -5.264 1.00 95.94 107 PRO A N 1
ATOM 862 C CA . PRO A 1 107 ? 5.827 -14.142 -4.092 1.00 95.94 107 PRO A CA 1
ATOM 863 C C . PRO A 1 107 ? 4.598 -14.754 -3.404 1.00 95.94 107 PRO A C 1
ATOM 865 O O . PRO A 1 107 ? 3.569 -14.097 -3.259 1.00 95.94 107 PRO A O 1
ATOM 868 N N . ALA A 1 108 ? 4.713 -15.995 -2.923 1.00 94.81 108 ALA A N 1
ATOM 869 C CA . ALA A 1 108 ? 3.581 -16.752 -2.373 1.00 94.81 108 ALA A CA 1
ATOM 870 C C . ALA A 1 108 ? 2.878 -16.077 -1.176 1.00 94.81 108 ALA A C 1
ATOM 872 O O . ALA A 1 108 ? 1.730 -16.385 -0.868 1.0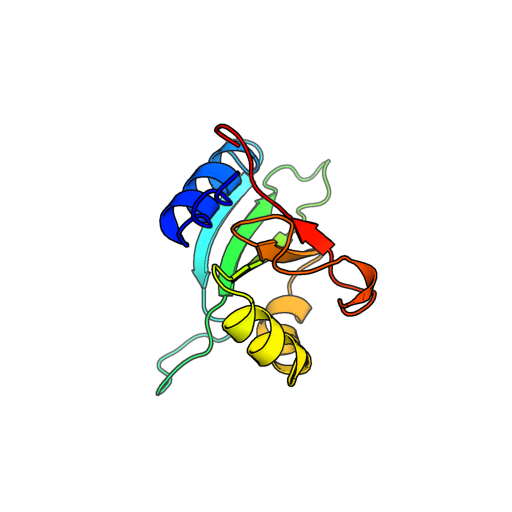0 94.81 108 ALA A O 1
ATOM 873 N N . ASN A 1 109 ? 3.565 -15.166 -0.485 1.00 94.94 109 ASN A N 1
ATOM 874 C CA . ASN A 1 109 ? 3.046 -14.404 0.650 1.00 94.94 109 ASN A CA 1
ATOM 875 C C . ASN A 1 109 ? 2.435 -13.044 0.258 1.00 94.94 109 ASN A C 1
ATOM 877 O O . ASN A 1 109 ? 2.118 -12.248 1.145 1.00 94.94 109 ASN A O 1
ATOM 881 N N . TRP A 1 110 ? 2.309 -12.741 -1.036 1.00 98.00 110 TRP A N 1
ATOM 882 C CA . TRP A 1 110 ? 1.687 -11.520 -1.543 1.00 98.00 110 TRP A CA 1
ATOM 883 C C . TRP A 1 110 ? 0.297 -11.823 -2.099 1.00 98.00 110 TRP A C 1
ATOM 885 O O . TRP A 1 110 ? 0.059 -12.857 -2.719 1.00 98.00 110 TRP A O 1
ATOM 895 N N . GLY A 1 111 ? -0.629 -10.889 -1.910 1.00 98.12 111 GLY A N 1
ATOM 896 C CA . GLY A 1 111 ? -1.889 -10.863 -2.640 1.00 98.12 111 GLY A CA 1
ATOM 897 C C . GLY A 1 111 ? -1.824 -9.930 -3.850 1.00 98.12 111 GLY A C 1
ATOM 898 O O . GLY A 1 111 ? -0.986 -9.032 -3.922 1.00 98.12 111 GLY A O 1
ATOM 899 N N . LEU A 1 112 ? -2.769 -10.104 -4.773 1.00 98.31 112 LEU A N 1
ATOM 900 C CA . LEU A 1 112 ? -2.967 -9.223 -5.922 1.00 98.31 112 LEU A CA 1
ATOM 901 C C . LEU A 1 112 ? -4.337 -8.546 -5.831 1.00 98.31 112 LEU A C 1
ATOM 903 O O . LEU A 1 112 ? -5.344 -9.217 -5.603 1.00 98.31 112 LEU A O 1
ATOM 907 N N . ILE A 1 113 ? -4.390 -7.232 -6.045 1.00 98.38 113 ILE A N 1
ATOM 908 C CA . ILE A 1 113 ? -5.642 -6.471 -6.137 1.00 98.38 113 ILE A CA 1
ATOM 909 C C . ILE A 1 113 ? -5.695 -5.729 -7.473 1.00 98.38 113 ILE A C 1
ATOM 911 O O . ILE A 1 113 ? -4.744 -5.057 -7.870 1.00 98.38 113 ILE A O 1
ATOM 915 N N . VAL A 1 114 ? -6.849 -5.805 -8.138 1.00 97.69 114 VAL A N 1
ATOM 916 C CA . VAL A 1 114 ? -7.168 -5.014 -9.334 1.00 97.69 114 VAL A CA 1
ATOM 917 C C . VAL A 1 114 ? -8.442 -4.208 -9.058 1.00 97.69 114 VAL A C 1
ATOM 919 O O . VAL A 1 114 ? -9.545 -4.755 -9.166 1.00 97.69 114 VAL A O 1
ATOM 922 N N . PRO A 1 115 ? -8.330 -2.924 -8.673 1.00 96.75 115 PRO A N 1
ATOM 923 C CA . PRO A 1 115 ? -9.503 -2.115 -8.365 1.00 96.75 115 PRO A CA 1
ATOM 924 C C . PRO A 1 115 ? -10.384 -1.911 -9.602 1.00 96.75 115 PRO A C 1
ATOM 926 O O . PRO A 1 115 ? -9.893 -1.611 -10.693 1.00 96.75 115 PRO A O 1
ATOM 929 N N . HIS A 1 116 ? -11.699 -1.991 -9.437 1.00 92.19 116 HIS A N 1
ATOM 930 C CA . HIS A 1 116 ? -12.675 -1.800 -10.512 1.00 92.19 116 HIS A CA 1
ATOM 931 C C . HIS A 1 116 ? -13.823 -0.904 -10.039 1.00 92.19 116 HIS A C 1
ATOM 933 O O . HIS A 1 116 ? -13.943 -0.613 -8.856 1.00 92.19 116 HIS A O 1
ATOM 939 N N . GLY A 1 117 ? -14.632 -0.393 -10.975 1.00 91.81 117 GLY A N 1
ATOM 940 C CA . GLY A 1 117 ? -15.746 0.500 -10.642 1.00 91.81 117 GLY A CA 1
ATOM 941 C C . GLY A 1 117 ? -15.325 1.664 -9.735 1.00 91.81 117 GLY A C 1
ATOM 942 O O . GLY A 1 117 ? -14.435 2.442 -10.091 1.00 91.81 117 GLY A O 1
ATOM 943 N N . THR A 1 118 ? -15.968 1.762 -8.572 1.00 89.94 118 THR A N 1
ATOM 944 C CA . THR A 1 118 ? -15.729 2.789 -7.546 1.00 89.94 118 THR A CA 1
ATOM 945 C C . THR A 1 118 ? -15.028 2.261 -6.289 1.00 89.94 118 THR A C 1
ATOM 947 O O . THR A 1 118 ? -14.833 3.041 -5.364 1.00 89.94 118 THR A O 1
ATOM 950 N N . GLY A 1 119 ? -14.646 0.979 -6.229 1.00 83.88 119 GLY A N 1
ATOM 951 C CA . GLY A 1 119 ? -14.048 0.343 -5.048 1.00 83.88 119 GLY A CA 1
ATOM 952 C C . GLY A 1 119 ? -13.421 -0.998 -5.381 1.00 83.88 119 GLY A C 1
ATOM 953 O O . GLY A 1 119 ? -14.173 -1.874 -5.852 1.00 83.88 119 GLY A O 1
#

Organism: NCBI:txid412755

pLDDT: mean 94.93, std 6.29, range [52.81, 98.56]

Radius of gyration: 14.52 Å; chains: 1; bounding box: 34×29×47 Å

Foldseek 3Di:
DDDDQFDDLVQLVQLVCVVLDPPQKDKDAQDFLDDDDDDDTDGFGMKIWGDDVVVPRFIETEHEDRALVVVVVCLVCVVVCCSPCVVGPAYEYEYRDPVSDDPVSDDPRYHYHHGDDRD

Secondary structure (DSSP, 8-state):
-PPPPPPPHHHHHHHHHHHT-TTTEEEEEEE-SS-S--SS---EEEEEEE--GGGT--EEEEEEESSHHHHHHHHTSGGGGHHHHTT-SEEEEEESSTTS--GGGS-TT-EEE---TT-